Protein AF-A0A7U9RC55-F1 (afdb_monomer)

Secondary structure (DSSP, 8-state):
--HHHHHHHHHHHHHHTT-EEEE---TT-TT--SEEEEETTTEEEEEEE-STTPPPPHHHHHHHHHHHHTT--EEEE-STTHHHHHHHHHHH-

Nearest PDB structures (foldseek):
  4qbo-assembly1_A-2  TM=9.375E-01  e=4.691E-09  Streptococcus phage P9
  4qbn-assembly1_A  TM=9.400E-01  e=8.054E-06  Salmonella phage SETP3
  4qbl-assembly3_D  TM=8.146E-01  e=2.259E-03  Psychrobacter sp. PRwf-1
  4qbl-assembly1_A  TM=7.646E-01  e=1.615E-03  Psychrobacter sp. PRwf-1
  4rid-assembly2_B  TM=9.148E-01  e=1.035E-01  Homo sapiens

Solvent-accessible surface area (backbone atoms only — not comparable to full-atom values): 5189 Å² total; per-residue (Å²): 127,52,38,68,56,42,53,51,49,47,32,51,52,32,40,74,65,70,27,39,48,44,80,47,81,54,93,98,46,80,39,59,44,51,24,40,38,41,39,71,91,84,29,63,36,36,33,32,74,28,35,64,90,53,75,79,53,75,56,30,52,52,41,49,49,54,43,42,74,74,70,44,52,69,47,77,42,37,50,68,83,49,46,62,59,53,52,52,50,50,71,71,108

pLDDT: mean 97.45, std 2.5, range [81.19, 98.75]

Mean predicted aligned error: 2.08 Å

Sequence (93 aa):
MRESEIESRLRAEAKRMGGMAVKFTSPGLDGVPDRIVLLPGRKIAFVELKAPGKKPRPLQVKRMRQLKCLGFPVFVIDGVEQIGGVLDEICAT

Foldseek 3Di:
DALVVLVVLLQVVLVVQVWGWDADDDVPQPLFAGTWRAHPPRQIAGEHTDAAPDDRDPSVVVNQVVCVVVVHHYYYDRDNVCSVVSVVVSVVD

Radius of gyration: 12.38 Å; Cα contacts (8 Å, |Δi|>4): 154; chains: 1; bounding box: 29×32×28 Å

Structure (mmCIF, N/CA/C/O backbone):
data_AF-A0A7U9RC55-F1
#
_entry.id   AF-A0A7U9RC55-F1
#
loop_
_atom_site.group_PDB
_atom_site.id
_atom_site.type_symbol
_atom_site.label_atom_id
_atom_site.label_alt_id
_atom_site.label_comp_id
_atom_site.label_asym_id
_atom_site.label_entity_id
_atom_site.label_seq_id
_atom_site.pdbx_PDB_ins_code
_atom_site.Cartn_x
_atom_site.Cartn_y
_atom_site.Cartn_z
_atom_site.occupancy
_atom_site.B_iso_or_equiv
_atom_site.auth_seq_id
_atom_site.auth_comp_id
_atom_site.auth_asym_id
_atom_site.auth_atom_id
_atom_site.pdbx_PDB_model_num
ATOM 1 N N . MET A 1 1 ? 14.053 14.220 2.995 1.00 83.06 1 MET A N 1
ATOM 2 C CA . MET A 1 1 ? 13.123 13.226 3.554 1.00 83.06 1 MET A CA 1
ATOM 3 C C . MET A 1 1 ? 13.430 11.868 2.956 1.00 83.06 1 MET A C 1
ATOM 5 O O . MET A 1 1 ? 13.641 11.787 1.749 1.00 83.06 1 MET A O 1
ATOM 9 N N . ARG A 1 2 ? 13.543 10.830 3.783 1.00 94.06 2 ARG A N 1
ATOM 10 C CA . ARG A 1 2 ? 13.816 9.455 3.329 1.00 94.06 2 ARG A CA 1
ATOM 11 C C . ARG A 1 2 ? 12.513 8.670 3.181 1.00 94.06 2 ARG A C 1
ATOM 13 O O . ARG A 1 2 ? 11.545 8.947 3.878 1.00 94.06 2 ARG A O 1
ATOM 20 N N . GLU A 1 3 ? 12.522 7.640 2.338 1.00 95.00 3 GLU A N 1
ATOM 21 C CA . GLU A 1 3 ? 11.397 6.699 2.186 1.00 95.00 3 GLU A CA 1
ATOM 22 C C . GLU A 1 3 ? 10.948 6.120 3.545 1.00 95.00 3 GLU A C 1
ATOM 24 O O . GLU A 1 3 ? 9.759 6.072 3.842 1.00 95.00 3 GLU A O 1
ATOM 29 N N . SER A 1 4 ? 11.901 5.814 4.435 1.00 96.00 4 SER A N 1
ATOM 30 C CA . SER A 1 4 ? 11.633 5.320 5.795 1.00 96.00 4 SER A CA 1
ATOM 31 C C . SER A 1 4 ? 10.904 6.321 6.704 1.00 96.00 4 SER A C 1
ATOM 33 O O . SER A 1 4 ? 10.196 5.919 7.626 1.00 96.00 4 SER A O 1
ATOM 35 N N . GLU A 1 5 ? 11.085 7.629 6.490 1.00 97.50 5 GLU A N 1
ATOM 36 C CA . GLU A 1 5 ? 10.376 8.670 7.252 1.00 97.50 5 GLU A CA 1
ATOM 37 C C . GLU A 1 5 ? 8.908 8.737 6.821 1.00 97.50 5 GLU A C 1
ATOM 39 O O . GLU A 1 5 ? 8.018 8.757 7.673 1.00 97.50 5 GLU A O 1
ATOM 44 N N . ILE A 1 6 ? 8.656 8.676 5.508 1.00 98.06 6 ILE A N 1
ATOM 45 C CA . ILE A 1 6 ? 7.310 8.603 4.921 1.00 98.06 6 ILE A CA 1
ATOM 46 C C . ILE A 1 6 ? 6.602 7.332 5.405 1.00 98.06 6 ILE A C 1
ATOM 48 O O . ILE A 1 6 ? 5.471 7.390 5.884 1.00 98.06 6 ILE A O 1
ATOM 52 N N . GLU A 1 7 ? 7.293 6.190 5.376 1.00 98.12 7 GLU A N 1
ATOM 53 C CA . GLU A 1 7 ? 6.787 4.913 5.881 1.00 98.12 7 GLU A CA 1
ATOM 54 C C . GLU A 1 7 ? 6.394 4.983 7.362 1.00 98.12 7 GLU A C 1
ATOM 56 O O . GLU A 1 7 ? 5.338 4.495 7.776 1.00 98.12 7 GLU A O 1
ATOM 61 N N . SER A 1 8 ? 7.252 5.589 8.188 1.00 98.25 8 SER A N 1
ATOM 62 C CA . SER A 1 8 ? 6.979 5.782 9.610 1.00 98.25 8 SER A CA 1
ATOM 63 C C . SER A 1 8 ? 5.734 6.644 9.822 1.00 98.25 8 SER A C 1
ATOM 65 O O . SER A 1 8 ? 4.868 6.289 10.625 1.00 98.25 8 SER A O 1
ATOM 67 N N . ARG A 1 9 ? 5.601 7.729 9.049 1.00 98.44 9 A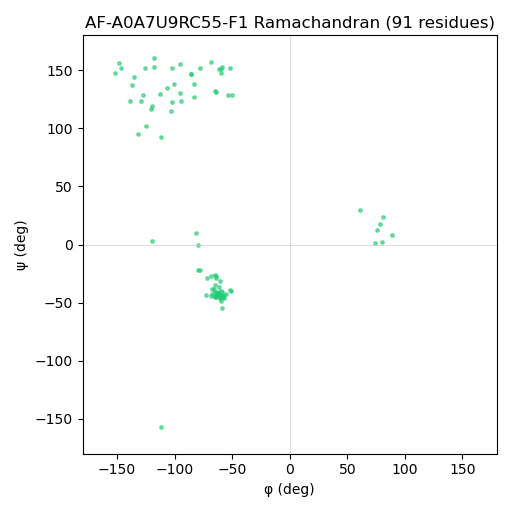RG A N 1
ATOM 68 C CA . ARG A 1 9 ? 4.440 8.619 9.105 1.00 98.44 9 ARG A CA 1
ATOM 69 C C . ARG A 1 9 ? 3.154 7.914 8.677 1.00 98.44 9 ARG A C 1
ATOM 71 O O . ARG A 1 9 ? 2.165 8.020 9.395 1.00 98.44 9 ARG A O 1
ATOM 78 N N . LEU A 1 10 ? 3.175 7.136 7.592 1.00 98.62 10 LEU A N 1
ATOM 79 C CA . LEU A 1 10 ? 2.017 6.359 7.129 1.00 98.62 10 LEU A CA 1
ATOM 80 C C . LEU A 1 10 ? 1.523 5.402 8.219 1.00 98.62 10 LEU A C 1
ATOM 82 O O . LEU A 1 10 ? 0.330 5.343 8.504 1.00 98.62 10 LEU A O 1
ATOM 86 N N . ARG A 1 11 ? 2.443 4.675 8.870 1.00 98.62 11 ARG A N 1
ATOM 87 C CA . ARG A 1 11 ? 2.092 3.782 9.984 1.00 98.62 11 ARG A CA 1
ATOM 88 C C . AR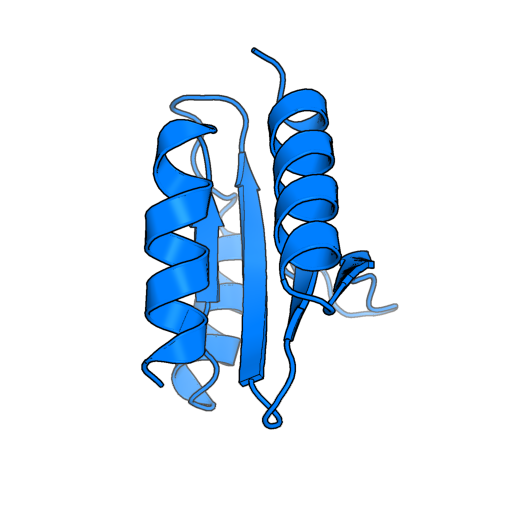G A 1 11 ? 1.453 4.528 11.148 1.00 98.62 11 ARG A C 1
ATOM 90 O O . ARG A 1 11 ? 0.489 4.027 11.722 1.00 98.62 11 ARG A O 1
ATOM 97 N N . ALA A 1 12 ? 2.002 5.686 11.511 1.00 98.62 12 ALA A N 1
ATOM 98 C CA . ALA A 1 12 ? 1.484 6.496 12.605 1.00 98.62 12 ALA A CA 1
ATOM 99 C C . ALA A 1 12 ? 0.068 7.013 12.305 1.00 98.62 12 ALA A C 1
ATOM 101 O O . ALA A 1 12 ? -0.807 6.890 13.158 1.00 98.62 12 ALA A O 1
ATOM 102 N N . GLU A 1 13 ? -0.177 7.515 11.092 1.00 98.50 13 GLU A N 1
ATOM 103 C CA . GLU A 1 13 ? -1.497 8.014 10.689 1.00 98.50 13 GLU A CA 1
ATOM 104 C C . GLU A 1 13 ? -2.532 6.890 10.564 1.00 98.50 13 GLU A C 1
ATOM 106 O O . GLU A 1 13 ? -3.619 7.002 11.129 1.00 98.50 13 GLU A O 1
ATOM 111 N N . ALA A 1 14 ? -2.179 5.756 9.948 1.00 98.44 14 ALA A N 1
ATOM 112 C CA . ALA A 1 14 ? -3.065 4.591 9.903 1.00 98.44 14 ALA A CA 1
ATOM 113 C C . ALA A 1 14 ? -3.434 4.105 11.317 1.00 98.44 14 ALA A C 1
ATOM 115 O O . ALA A 1 14 ? -4.594 3.797 11.588 1.00 98.44 14 ALA A O 1
ATOM 116 N N . LYS A 1 15 ? -2.468 4.098 12.250 1.00 98.56 15 LYS A N 1
ATOM 117 C CA . LYS A 1 15 ? -2.714 3.768 13.663 1.00 98.56 15 LYS A CA 1
ATOM 118 C C . LYS A 1 15 ? -3.624 4.792 14.344 1.00 98.56 15 LYS A C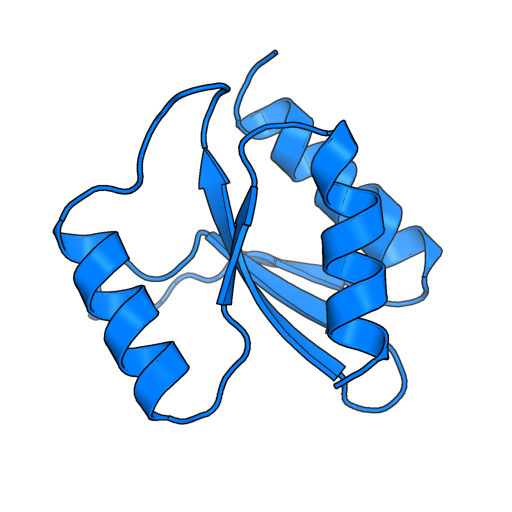 1
ATOM 120 O O . LYS A 1 15 ? -4.501 4.402 15.110 1.00 98.56 15 LYS A O 1
ATOM 125 N N . ARG A 1 16 ? -3.442 6.087 14.069 1.00 98.31 16 ARG A N 1
ATOM 126 C CA . ARG A 1 16 ? -4.298 7.166 14.592 1.00 98.31 16 ARG A CA 1
ATOM 127 C C . ARG A 1 16 ? -5.756 7.004 14.148 1.00 98.31 16 ARG A C 1
ATOM 129 O O . ARG A 1 16 ? -6.652 7.331 14.917 1.00 98.31 16 ARG A O 1
ATOM 136 N N . MET A 1 17 ? -5.992 6.444 12.962 1.00 97.88 17 MET A N 1
ATOM 137 C CA . MET A 1 17 ? -7.325 6.099 12.446 1.00 97.88 17 MET A CA 1
ATOM 138 C C . MET A 1 17 ? -7.876 4.761 12.979 1.00 97.88 17 MET A C 1
ATOM 140 O O . MET A 1 17 ? -8.878 4.258 12.477 1.00 97.88 17 MET A O 1
ATOM 144 N N . GLY A 1 18 ? -7.227 4.151 13.977 1.00 98.06 18 GLY A N 1
ATOM 145 C CA . GLY A 1 18 ? -7.640 2.863 14.545 1.00 98.06 18 GLY A CA 1
ATOM 146 C C . GLY A 1 18 ? -7.305 1.653 13.669 1.00 98.06 18 GLY A C 1
ATOM 147 O O . GLY A 1 18 ? -7.812 0.561 13.914 1.00 98.06 18 GLY A O 1
ATOM 148 N N . GLY A 1 19 ? -6.471 1.837 12.645 1.00 98.25 19 GLY A N 1
ATOM 149 C CA . GLY A 1 19 ? -6.029 0.789 11.736 1.00 98.25 19 GLY A CA 1
ATOM 150 C C . GLY A 1 19 ? -4.549 0.442 11.877 1.00 98.25 19 GLY A C 1
ATOM 151 O O . GLY A 1 19 ? -3.909 0.662 12.908 1.00 98.25 19 GLY A O 1
ATOM 152 N N . MET A 1 20 ? -3.986 -0.124 10.813 1.00 98.31 20 MET A N 1
ATOM 153 C CA . MET A 1 20 ? -2.577 -0.501 10.733 1.00 98.31 20 MET A CA 1
ATOM 154 C C . MET A 1 20 ? -2.065 -0.465 9.293 1.00 98.31 20 MET A C 1
ATOM 156 O O . MET A 1 20 ? -2.788 -0.793 8.360 1.00 98.31 20 MET A O 1
ATOM 160 N N . ALA A 1 21 ? -0.789 -0.121 9.118 1.00 98.62 21 ALA A N 1
ATOM 161 C CA . ALA A 1 21 ? -0.066 -0.293 7.859 1.00 98.62 21 ALA A CA 1
ATOM 162 C C . ALA A 1 21 ? 1.009 -1.374 8.049 1.00 98.62 21 ALA A C 1
ATOM 164 O O . ALA A 1 21 ? 2.118 -1.102 8.525 1.00 98.62 21 ALA A O 1
ATOM 165 N N . VAL A 1 22 ? 0.674 -2.627 7.743 1.00 98.38 22 VAL A N 1
ATOM 166 C CA . VAL A 1 22 ? 1.550 -3.791 7.959 1.00 98.38 22 VAL A CA 1
ATOM 167 C C . VAL A 1 22 ? 2.501 -3.984 6.785 1.00 98.38 22 VAL A C 1
ATOM 169 O O . VAL A 1 22 ? 2.159 -3.669 5.649 1.00 98.38 22 VAL A O 1
ATOM 172 N N . LYS A 1 23 ? 3.716 -4.474 7.054 1.00 98.31 23 LYS A N 1
ATOM 173 C CA . LYS A 1 23 ? 4.686 -4.791 5.999 1.00 98.31 23 LYS A CA 1
ATOM 174 C C . LYS A 1 23 ? 4.152 -5.938 5.149 1.00 98.31 23 LYS A C 1
ATOM 176 O O . LYS A 1 23 ? 3.741 -6.952 5.710 1.00 98.31 23 LYS A O 1
ATOM 181 N N . PHE A 1 24 ? 4.203 -5.791 3.830 1.00 98.25 24 PHE A N 1
ATOM 182 C CA . PHE A 1 24 ? 3.837 -6.857 2.911 1.00 98.25 24 PHE A CA 1
ATOM 183 C C . PHE A 1 24 ? 5.087 -7.499 2.318 1.00 98.25 24 PHE A C 1
ATOM 185 O O . PHE A 1 24 ? 5.859 -6.883 1.592 1.00 98.25 24 PHE A O 1
ATOM 192 N N . THR A 1 25 ? 5.277 -8.767 2.658 1.00 97.31 25 THR A N 1
ATOM 193 C CA . THR A 1 25 ? 6.314 -9.621 2.088 1.00 97.31 25 THR A CA 1
ATOM 194 C C . THR A 1 25 ? 5.627 -10.886 1.598 1.00 97.31 25 THR A C 1
ATOM 196 O O . THR A 1 25 ? 4.895 -11.510 2.363 1.00 97.31 25 THR A O 1
ATOM 199 N N . SER A 1 26 ? 5.867 -11.277 0.347 1.00 96.69 26 SER A N 1
ATOM 200 C CA . SER A 1 26 ? 5.290 -12.488 -0.240 1.00 96.69 26 SER A CA 1
ATOM 201 C C . SER A 1 26 ? 6.403 -13.386 -0.776 1.00 96.69 26 SER A C 1
ATOM 203 O O . SER A 1 26 ? 6.930 -13.113 -1.857 1.00 96.69 26 SER A O 1
ATOM 205 N N . PRO A 1 27 ? 6.780 -14.457 -0.056 1.00 96.44 27 PRO A N 1
ATOM 206 C CA . PRO A 1 27 ? 7.737 -15.433 -0.566 1.00 96.44 27 PRO A CA 1
ATOM 207 C C . PRO A 1 27 ? 7.300 -15.961 -1.941 1.00 96.44 27 PRO A C 1
ATOM 209 O O . PRO A 1 27 ? 6.148 -16.348 -2.120 1.00 96.44 27 PRO A O 1
ATOM 212 N N . GLY A 1 28 ? 8.201 -15.928 -2.926 1.00 95.25 28 GLY A N 1
ATOM 213 C CA . GLY A 1 28 ? 7.920 -16.366 -4.300 1.00 95.25 28 GLY A CA 1
ATOM 214 C C . GLY A 1 28 ? 7.169 -15.358 -5.183 1.00 95.25 28 GLY A C 1
ATOM 215 O O . GLY A 1 28 ? 6.900 -15.664 -6.344 1.00 95.25 28 GLY A O 1
ATOM 216 N N . LEU A 1 29 ? 6.851 -14.155 -4.684 1.00 95.38 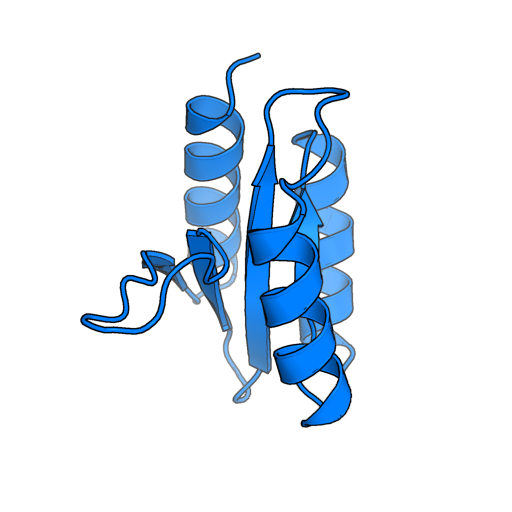29 LEU A N 1
ATOM 217 C CA . LEU A 1 29 ? 6.221 -13.094 -5.473 1.00 95.38 29 LEU A CA 1
ATOM 218 C C . LEU A 1 29 ? 6.936 -11.754 -5.278 1.00 95.38 29 LEU A C 1
ATOM 220 O O . LEU A 1 29 ? 6.629 -10.974 -4.379 1.00 95.38 29 LEU A O 1
ATOM 224 N N . ASP A 1 30 ? 7.858 -11.463 -6.188 1.00 97.19 30 ASP A N 1
ATOM 225 C CA . ASP A 1 30 ? 8.634 -10.227 -6.154 1.00 97.19 30 ASP A CA 1
ATOM 226 C C . ASP A 1 30 ? 7.863 -9.009 -6.676 1.00 97.19 30 ASP A C 1
ATOM 228 O O . ASP A 1 30 ? 7.016 -9.099 -7.579 1.00 97.19 30 ASP A O 1
ATOM 232 N N . GLY A 1 31 ? 8.246 -7.845 -6.146 1.00 97.38 31 GLY A N 1
ATOM 233 C CA . GLY A 1 31 ? 7.720 -6.535 -6.528 1.00 97.38 31 GLY A CA 1
ATOM 234 C C . GLY A 1 31 ? 6.356 -6.212 -5.932 1.00 97.38 31 GLY A C 1
ATOM 235 O O . GLY A 1 31 ? 5.673 -5.343 -6.463 1.00 97.38 31 GLY A O 1
ATOM 236 N N . VAL A 1 32 ? 5.934 -6.915 -4.878 1.00 98.44 32 VAL A N 1
ATOM 237 C CA . VAL A 1 32 ? 4.744 -6.520 -4.119 1.00 98.44 32 VAL A CA 1
ATOM 238 C C . VAL A 1 32 ? 4.913 -5.112 -3.527 1.00 98.44 32 VAL A C 1
ATOM 240 O O . VAL A 1 32 ? 6.049 -4.721 -3.251 1.00 98.44 32 VAL A O 1
ATOM 243 N N . PRO A 1 33 ? 3.815 -4.357 -3.337 1.00 98.56 33 PRO A N 1
ATOM 244 C CA . PRO A 1 33 ? 3.860 -3.079 -2.628 1.00 98.56 33 PRO A CA 1
ATOM 245 C C . PRO A 1 33 ? 4.394 -3.243 -1.203 1.00 98.56 33 PRO A C 1
ATOM 247 O O . PRO A 1 33 ? 4.215 -4.297 -0.596 1.00 98.56 33 PRO A O 1
ATOM 250 N N . ASP A 1 34 ? 5.000 -2.197 -0.649 1.00 98.38 34 ASP A N 1
ATOM 251 C CA . ASP A 1 34 ? 5.682 -2.259 0.649 1.00 98.38 34 ASP A CA 1
ATOM 252 C C . ASP A 1 34 ? 4.743 -2.537 1.834 1.00 98.38 34 ASP A C 1
ATOM 254 O O . ASP A 1 34 ? 5.124 -3.194 2.814 1.00 98.38 34 ASP A O 1
ATOM 258 N N . ARG A 1 35 ? 3.513 -2.009 1.779 1.00 98.62 35 ARG A N 1
ATOM 259 C CA . ARG A 1 35 ? 2.568 -2.022 2.902 1.00 98.62 35 ARG A CA 1
ATOM 260 C C . ARG A 1 35 ? 1.157 -2.424 2.476 1.00 98.62 35 ARG A C 1
ATOM 262 O O . ARG A 1 35 ? 0.674 -2.016 1.423 1.00 98.62 35 ARG A O 1
ATOM 269 N N . ILE A 1 36 ? 0.468 -3.154 3.352 1.00 98.75 36 ILE A N 1
ATOM 270 C CA . ILE A 1 36 ? -0.994 -3.297 3.330 1.00 98.75 36 ILE A CA 1
ATOM 271 C C . ILE A 1 36 ? -1.555 -2.382 4.416 1.00 98.75 36 ILE A C 1
ATOM 273 O O . ILE A 1 36 ? -1.191 -2.506 5.588 1.00 98.75 36 ILE A O 1
ATOM 277 N N . VAL A 1 37 ? -2.432 -1.463 4.027 1.00 98.75 37 VAL A N 1
ATOM 278 C CA . VAL A 1 37 ? -3.172 -0.587 4.935 1.00 98.75 37 VAL A CA 1
ATOM 279 C C . VAL A 1 37 ? -4.526 -1.223 5.221 1.00 98.75 37 VAL A C 1
ATOM 281 O O . VAL A 1 37 ? -5.275 -1.530 4.298 1.00 98.75 37 VAL A O 1
ATOM 284 N N . LEU A 1 38 ? -4.815 -1.432 6.503 1.00 98.56 38 LEU A N 1
ATOM 285 C CA . LEU A 1 38 ? -6.051 -2.002 7.028 1.00 98.56 38 LEU A CA 1
ATOM 286 C C . LEU A 1 38 ? -6.689 -0.968 7.952 1.00 98.56 38 LEU A C 1
ATOM 288 O O . LEU A 1 38 ? -6.094 -0.621 8.974 1.00 98.56 38 LEU A O 1
ATOM 292 N N . LEU A 1 39 ? -7.880 -0.486 7.610 1.00 98.44 39 LEU A N 1
ATOM 293 C CA . LEU A 1 39 ? -8.636 0.469 8.423 1.00 98.44 39 LEU A CA 1
ATOM 294 C C . LEU A 1 39 ? -9.982 -0.141 8.867 1.00 98.44 39 LEU A C 1
ATOM 296 O O . LEU A 1 39 ? -10.454 -1.118 8.267 1.00 98.44 39 LEU A O 1
ATOM 300 N N . PRO A 1 40 ? -10.619 0.406 9.923 1.00 98.12 40 PRO A N 1
ATOM 301 C CA . PRO A 1 40 ? -11.958 -0.006 10.339 1.00 98.12 40 PRO A CA 1
ATOM 302 C C . PRO A 1 40 ? -12.974 0.017 9.188 1.00 98.12 40 PRO A C 1
ATOM 304 O O . PRO A 1 40 ? -12.851 0.789 8.243 1.00 98.12 40 PRO A O 1
ATOM 307 N N . GLY A 1 41 ? -13.996 -0.840 9.263 1.00 97.12 41 GLY A N 1
ATOM 308 C CA . GLY A 1 41 ? -15.008 -0.943 8.202 1.00 97.12 41 GLY A CA 1
ATOM 309 C C . GLY A 1 41 ? -14.585 -1.797 7.002 1.00 97.12 41 GLY A C 1
ATOM 310 O O . GLY A 1 41 ? -15.143 -1.637 5.921 1.00 97.12 41 GLY A O 1
ATOM 311 N N . ARG A 1 42 ? -13.628 -2.721 7.194 1.00 96.56 42 ARG A N 1
ATOM 312 C CA . ARG A 1 42 ? -13.103 -3.637 6.157 1.00 96.56 42 ARG A CA 1
ATOM 313 C C . ARG A 1 42 ? -12.452 -2.910 4.973 1.00 96.56 42 ARG A C 1
ATOM 315 O O . ARG A 1 42 ? -12.452 -3.423 3.858 1.00 96.56 42 ARG A O 1
ATOM 322 N N . LYS A 1 43 ? -11.884 -1.731 5.223 1.00 98.06 43 LYS A N 1
ATOM 323 C CA . LYS A 1 43 ? -11.173 -0.954 4.209 1.00 98.06 43 LYS A C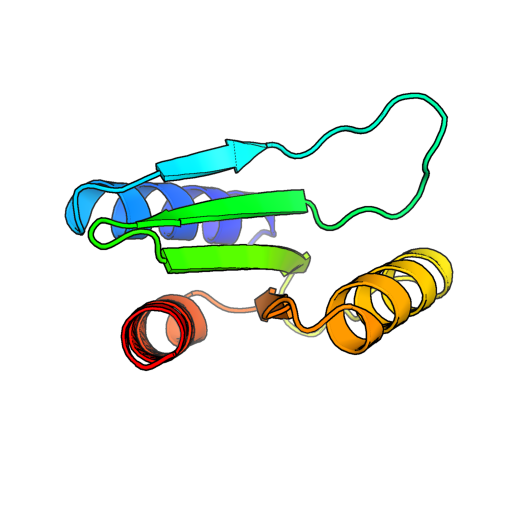A 1
ATOM 324 C C . LYS A 1 43 ? -9.739 -1.465 4.101 1.00 98.06 43 LYS A C 1
ATOM 326 O O . LYS A 1 43 ? -9.040 -1.586 5.112 1.00 98.06 43 LYS A O 1
ATOM 331 N N . ILE A 1 44 ? -9.321 -1.792 2.883 1.00 98.06 44 ILE A N 1
ATOM 332 C CA . ILE A 1 44 ? -8.006 -2.363 2.587 1.00 98.06 44 ILE A CA 1
ATOM 333 C C . ILE A 1 44 ? -7.409 -1.707 1.348 1.00 98.06 44 ILE A C 1
ATOM 335 O O . ILE A 1 44 ? -8.091 -1.526 0.343 1.00 98.06 44 ILE A O 1
ATOM 339 N N . ALA A 1 45 ? -6.117 -1.398 1.405 1.00 98.56 45 ALA A N 1
ATOM 340 C CA . ALA A 1 45 ? -5.365 -0.935 0.248 1.00 98.56 45 ALA A CA 1
ATOM 341 C C . ALA A 1 45 ? -3.905 -1.372 0.303 1.00 98.56 45 ALA A C 1
ATOM 343 O O . ALA A 1 45 ? -3.344 -1.607 1.375 1.00 98.56 45 ALA A O 1
ATOM 344 N N . PHE A 1 46 ? -3.274 -1.434 -0.864 1.00 98.75 46 PHE A N 1
ATOM 345 C CA . PHE A 1 46 ? -1.840 -1.659 -0.984 1.00 98.75 46 PHE A CA 1
ATOM 346 C C . PHE A 1 46 ? -1.121 -0.337 -1.246 1.00 98.75 46 PHE A C 1
ATOM 348 O O . PHE A 1 46 ? -1.571 0.478 -2.051 1.00 98.75 46 PHE A O 1
ATOM 355 N N . VAL A 1 47 ? 0.016 -0.125 -0.593 1.00 98.69 47 VAL A N 1
ATOM 356 C CA . VAL A 1 47 ? 0.786 1.115 -0.709 1.00 98.69 47 VAL A CA 1
ATOM 357 C C . VAL A 1 47 ? 2.238 0.790 -1.024 1.00 98.69 47 VAL A C 1
ATOM 359 O O . VAL A 1 47 ? 2.893 0.052 -0.290 1.00 98.69 47 VAL A O 1
ATOM 362 N N . GLU A 1 48 ? 2.724 1.351 -2.125 1.00 98.69 48 GLU A N 1
ATOM 363 C CA . GLU A 1 48 ? 4.139 1.409 -2.488 1.00 98.69 48 GLU A CA 1
ATOM 364 C C . GLU A 1 48 ? 4.703 2.760 -2.033 1.00 98.69 48 GLU A C 1
ATOM 366 O O . GLU A 1 48 ? 4.129 3.813 -2.313 1.00 98.69 48 GLU A O 1
ATOM 371 N N . LEU A 1 49 ? 5.830 2.738 -1.335 1.00 98.44 49 LEU A N 1
ATOM 372 C CA . LEU A 1 49 ? 6.495 3.904 -0.778 1.00 98.44 49 LEU A CA 1
ATOM 373 C C . LEU A 1 49 ? 7.742 4.221 -1.589 1.00 98.44 49 LEU A C 1
ATOM 375 O O . LEU A 1 49 ? 8.553 3.351 -1.909 1.00 98.44 49 LEU A O 1
ATOM 379 N N . LYS A 1 50 ? 7.930 5.498 -1.908 1.00 98.19 50 LYS A N 1
ATOM 380 C CA . LYS A 1 50 ? 9.123 5.979 -2.595 1.00 98.19 50 LYS A CA 1
ATOM 381 C C . LYS A 1 50 ? 9.770 7.116 -1.817 1.00 98.19 50 LYS A C 1
ATOM 383 O O . LYS A 1 50 ? 9.110 7.874 -1.117 1.00 98.19 50 LYS A O 1
ATOM 388 N N . ALA A 1 51 ? 11.084 7.269 -1.956 1.00 97.00 51 ALA A N 1
ATOM 389 C CA . ALA A 1 51 ? 11.705 8.554 -1.651 1.00 97.00 51 ALA A CA 1
ATOM 390 C C . ALA A 1 51 ? 11.128 9.646 -2.584 1.00 97.00 51 ALA A C 1
ATOM 392 O O . ALA A 1 51 ? 10.800 9.322 -3.730 1.00 97.00 51 ALA A O 1
ATOM 393 N N . PRO A 1 52 ? 11.066 10.919 -2.150 1.00 97.19 52 PRO A N 1
ATOM 394 C CA . PRO A 1 52 ? 10.458 11.992 -2.937 1.00 97.19 52 PRO A CA 1
ATOM 395 C C . PRO A 1 52 ? 10.954 12.063 -4.384 1.00 97.19 52 PRO A C 1
ATOM 397 O O . PRO A 1 52 ? 12.164 12.055 -4.641 1.00 97.19 52 PRO A O 1
ATOM 400 N N . GLY A 1 53 ? 10.016 12.099 -5.336 1.00 95.38 53 GLY A N 1
ATOM 401 C CA . GLY A 1 53 ? 10.278 12.166 -6.774 1.00 95.38 53 GLY A CA 1
ATOM 402 C C . GLY A 1 53 ? 10.780 10.862 -7.407 1.00 95.38 53 GLY A C 1
ATOM 403 O O . GLY A 1 53 ? 11.074 10.830 -8.607 1.00 95.38 53 GLY A O 1
ATOM 404 N N . LYS A 1 54 ? 10.917 9.769 -6.642 1.00 97.38 54 LYS A N 1
ATOM 405 C CA . LYS A 1 54 ? 11.297 8.458 -7.186 1.00 97.38 54 LYS A CA 1
ATOM 406 C C . LYS A 1 54 ? 10.066 7.703 -7.675 1.00 97.38 54 LYS A C 1
ATOM 408 O O . LYS A 1 54 ? 8.988 7.780 -7.105 1.00 97.38 54 LYS A O 1
ATOM 413 N N . LYS A 1 55 ? 10.256 6.921 -8.737 1.00 96.50 55 LYS A N 1
ATOM 414 C CA . LYS A 1 55 ? 9.202 6.102 -9.348 1.00 96.50 55 LYS A CA 1
ATOM 415 C C . LYS A 1 55 ? 9.345 4.628 -8.947 1.00 96.50 55 LYS A C 1
ATOM 417 O O . LYS A 1 55 ? 10.474 4.182 -8.712 1.00 96.50 55 LYS A O 1
ATOM 422 N N . PRO A 1 56 ? 8.245 3.855 -8.906 1.00 97.81 56 PRO A N 1
ATOM 423 C CA . PRO A 1 56 ? 8.312 2.407 -8.727 1.00 97.81 56 PRO A CA 1
ATOM 424 C C . PRO A 1 56 ? 9.105 1.731 -9.849 1.00 97.81 56 PRO A C 1
ATOM 426 O O . PRO A 1 56 ? 9.078 2.162 -11.005 1.00 97.81 56 PRO A O 1
ATOM 429 N N . ARG A 1 57 ? 9.799 0.639 -9.520 1.00 98.06 57 ARG A N 1
ATOM 430 C CA . ARG A 1 57 ? 10.539 -0.165 -10.504 1.00 98.06 57 ARG A CA 1
ATOM 431 C C . ARG A 1 57 ? 9.567 -0.888 -11.447 1.00 98.06 57 ARG A C 1
ATOM 433 O O . ARG A 1 57 ? 8.439 -1.176 -11.041 1.00 98.06 57 ARG A O 1
ATOM 440 N N . PRO A 1 58 ? 9.992 -1.290 -12.660 1.00 98.38 58 PRO A N 1
ATOM 441 C CA . PRO A 1 58 ? 9.113 -1.965 -13.622 1.00 98.38 58 PRO A CA 1
ATOM 442 C C . PRO A 1 58 ? 8.346 -3.169 -13.052 1.00 98.38 58 PRO A C 1
ATOM 444 O O . PRO A 1 58 ? 7.158 -3.337 -13.328 1.00 98.38 58 PRO A O 1
ATOM 447 N N . LEU A 1 59 ? 8.991 -3.982 -12.207 1.00 98.06 59 LEU A N 1
ATOM 448 C CA . LEU A 1 59 ? 8.343 -5.134 -11.578 1.00 98.06 59 LEU A CA 1
ATOM 449 C C . LEU A 1 59 ? 7.255 -4.728 -10.571 1.00 98.06 59 LEU A C 1
ATOM 451 O O . LEU A 1 59 ? 6.191 -5.342 -10.556 1.00 98.06 59 LEU A O 1
ATOM 455 N N . GLN A 1 60 ? 7.478 -3.664 -9.796 1.00 98.38 60 GLN A N 1
ATOM 456 C CA . GLN A 1 60 ? 6.469 -3.116 -8.884 1.00 98.38 60 GLN A CA 1
ATOM 457 C C . GLN A 1 60 ? 5.276 -2.577 -9.664 1.00 98.38 60 GLN A C 1
ATOM 459 O O . GLN A 1 60 ? 4.141 -2.941 -9.375 1.00 9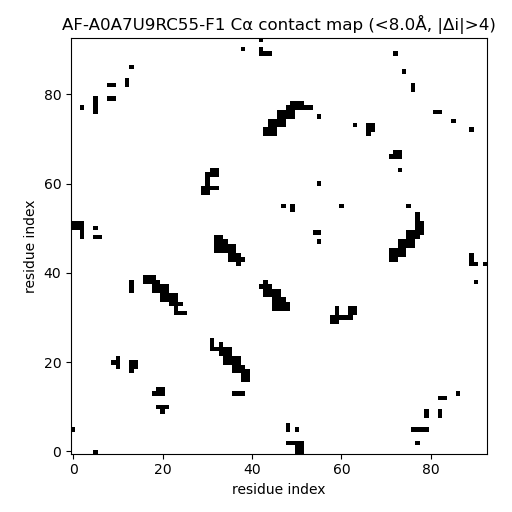8.38 60 GLN A O 1
ATOM 464 N N . VAL A 1 61 ? 5.521 -1.829 -10.745 1.00 98.56 61 VAL A N 1
ATOM 465 C CA . VAL A 1 61 ? 4.454 -1.367 -11.647 1.00 98.56 61 VAL A CA 1
ATOM 466 C C . VAL A 1 61 ? 3.631 -2.545 -12.177 1.00 98.56 61 VAL A C 1
ATOM 468 O O . VAL A 1 61 ? 2.401 -2.475 -12.192 1.00 98.56 61 VAL A O 1
ATOM 471 N N . LYS A 1 62 ? 4.277 -3.651 -12.573 1.00 98.38 62 LYS A N 1
ATOM 472 C CA . LYS A 1 62 ? 3.581 -4.873 -13.004 1.00 98.38 62 LYS A CA 1
ATOM 473 C C . LYS A 1 62 ? 2.683 -5.437 -11.898 1.00 98.38 62 LYS A C 1
ATOM 475 O O . LYS A 1 62 ? 1.521 -5.725 -12.176 1.00 98.38 62 LYS A O 1
ATOM 480 N N . ARG A 1 63 ? 3.175 -5.579 -10.662 1.00 98.50 63 ARG A N 1
ATOM 481 C CA . ARG A 1 63 ? 2.378 -6.122 -9.543 1.00 98.50 63 ARG A CA 1
ATOM 482 C C . ARG A 1 63 ? 1.244 -5.203 -9.128 1.00 98.50 63 ARG A C 1
ATOM 484 O O . ARG A 1 63 ? 0.122 -5.666 -8.963 1.00 98.50 63 ARG A O 1
ATOM 491 N N . MET A 1 64 ? 1.504 -3.904 -9.051 1.00 98.62 64 MET A N 1
ATOM 492 C CA . MET A 1 64 ? 0.475 -2.906 -8.786 1.00 98.62 64 MET A CA 1
ATOM 493 C C . MET A 1 64 ? -0.645 -2.970 -9.826 1.00 98.62 64 MET A C 1
ATOM 495 O O . MET A 1 64 ? -1.813 -2.945 -9.457 1.00 98.62 64 MET A O 1
ATOM 499 N N . ARG A 1 65 ? -0.314 -3.101 -11.120 1.00 98.56 65 ARG A N 1
ATOM 500 C CA . ARG A 1 65 ? -1.323 -3.290 -12.176 1.00 98.56 65 ARG A CA 1
ATOM 501 C C . ARG A 1 65 ? -2.146 -4.555 -11.951 1.00 98.56 65 ARG A C 1
ATOM 503 O O . ARG A 1 65 ? -3.360 -4.485 -12.050 1.00 98.56 65 ARG A O 1
ATOM 510 N N . GLN A 1 66 ? -1.514 -5.677 -11.607 1.00 98.50 66 GLN A N 1
ATOM 511 C CA . GLN A 1 66 ? -2.236 -6.921 -11.319 1.00 98.50 66 GLN A CA 1
ATOM 512 C C . GLN A 1 66 ? -3.207 -6.768 -10.143 1.00 98.50 66 GLN A C 1
ATOM 514 O O . GLN A 1 66 ? -4.361 -7.162 -10.264 1.00 98.50 66 GLN A O 1
ATOM 519 N N . LEU A 1 67 ? -2.773 -6.149 -9.041 1.00 98.38 67 LEU A N 1
ATOM 520 C CA . LEU A 1 67 ? -3.628 -5.878 -7.881 1.00 98.38 67 LEU A CA 1
ATOM 521 C C . LEU A 1 67 ? -4.797 -4.946 -8.236 1.00 98.38 67 LEU A C 1
ATOM 523 O O . LEU A 1 67 ? -5.935 -5.237 -7.877 1.00 98.38 67 LEU A O 1
ATOM 527 N N . LYS A 1 68 ? -4.543 -3.884 -9.015 1.00 98.25 68 LYS A N 1
ATOM 528 C CA . LYS A 1 68 ? -5.596 -2.989 -9.522 1.00 98.25 68 LYS A CA 1
ATOM 529 C C . LYS A 1 68 ? -6.592 -3.721 -10.426 1.00 98.25 68 LYS A C 1
ATOM 531 O O . LYS A 1 68 ? -7.790 -3.508 -10.295 1.00 98.25 68 LYS A O 1
ATOM 536 N N . CYS A 1 69 ? -6.128 -4.609 -11.308 1.00 98.38 69 CYS A N 1
ATOM 537 C CA . CYS A 1 69 ? -7.001 -5.426 -12.160 1.00 98.38 69 CYS A CA 1
ATOM 538 C C . CYS A 1 69 ? -7.890 -6.391 -11.360 1.00 98.38 69 CYS A C 1
ATOM 540 O O . CYS A 1 69 ? -8.971 -6.729 -11.826 1.00 98.38 69 CYS A O 1
ATOM 542 N N . LEU A 1 70 ? -7.457 -6.815 -10.169 1.00 98.06 70 LEU A N 1
ATOM 543 C CA . LEU A 1 70 ? -8.275 -7.602 -9.238 1.00 98.06 70 LEU A CA 1
ATOM 544 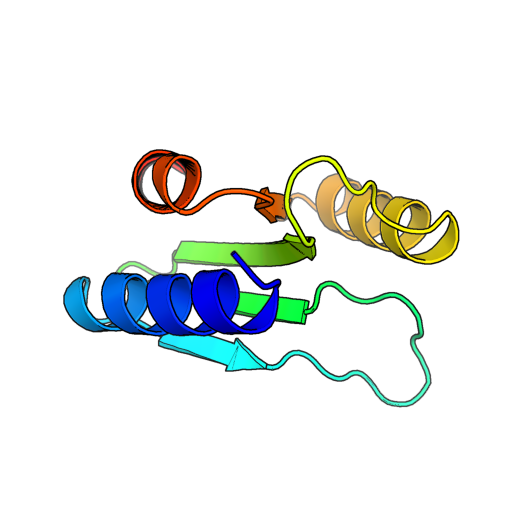C C . LEU A 1 70 ? -9.271 -6.743 -8.435 1.00 98.06 70 LEU A C 1
ATOM 546 O O . LEU A 1 70 ? -10.016 -7.283 -7.624 1.00 98.06 70 LEU A O 1
ATOM 550 N N . GLY A 1 71 ? -9.288 -5.423 -8.645 1.00 97.19 71 GLY A N 1
ATOM 551 C CA . GLY A 1 71 ? -10.187 -4.491 -7.964 1.00 97.19 71 GLY A CA 1
ATOM 552 C C . GLY A 1 71 ? -9.655 -3.942 -6.641 1.00 97.19 71 GLY A C 1
ATOM 553 O O . GLY A 1 71 ? -10.394 -3.264 -5.934 1.00 97.19 71 GLY A O 1
ATOM 554 N N . PHE A 1 72 ? -8.391 -4.197 -6.285 1.00 98.06 72 PHE A N 1
ATOM 555 C CA . PHE A 1 72 ? -7.822 -3.650 -5.054 1.00 98.06 72 PHE A CA 1
ATOM 556 C C . PHE A 1 72 ? -7.323 -2.209 -5.243 1.00 98.06 72 PHE A C 1
ATOM 558 O O . PHE A 1 72 ? -6.640 -1.925 -6.236 1.00 98.06 72 PHE A O 1
ATOM 565 N N . PRO A 1 73 ? -7.563 -1.308 -4.271 1.00 98.00 73 PRO A N 1
ATOM 566 C CA . PRO A 1 73 ? -6.938 0.008 -4.251 1.00 98.00 73 PRO A CA 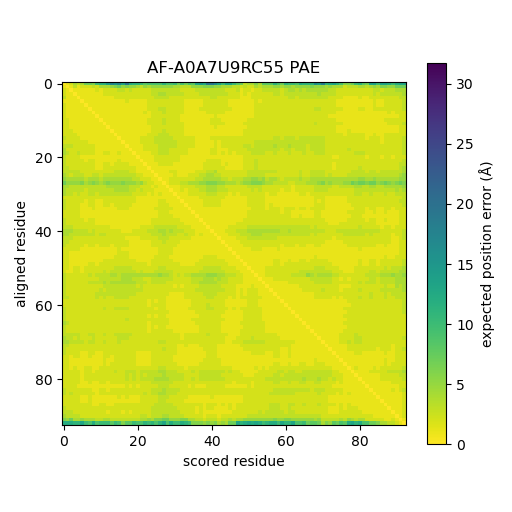1
ATOM 567 C C . PRO A 1 73 ? -5.419 -0.117 -4.093 1.00 98.00 73 PRO A C 1
ATOM 569 O O . PRO A 1 73 ? -4.925 -0.842 -3.222 1.00 98.00 73 PRO A O 1
ATOM 572 N N . VAL A 1 74 ? -4.668 0.593 -4.939 1.00 98.50 74 VAL A N 1
ATOM 573 C CA . VAL A 1 74 ? -3.201 0.612 -4.879 1.00 98.50 74 VAL A CA 1
ATOM 574 C C . VAL A 1 74 ? -2.664 2.018 -5.105 1.00 98.50 74 VAL A C 1
ATOM 576 O O . VAL A 1 74 ? -2.872 2.603 -6.177 1.00 98.50 74 VAL A O 1
ATOM 579 N N . PHE A 1 75 ? -1.891 2.500 -4.138 1.00 98.44 75 PHE A N 1
ATOM 580 C CA . PHE A 1 75 ? -1.352 3.856 -4.096 1.00 98.44 75 PHE A CA 1
ATOM 581 C C . PHE A 1 75 ? 0.175 3.861 -4.135 1.00 98.44 75 PHE A C 1
ATOM 583 O O . PHE A 1 75 ? 0.826 2.906 -3.707 1.00 98.44 75 PHE A O 1
ATOM 590 N N . VAL A 1 76 ? 0.737 4.951 -4.654 1.00 98.44 76 VAL A N 1
ATOM 591 C CA . VAL A 1 76 ? 2.157 5.285 -4.505 1.00 98.44 76 VAL A CA 1
ATOM 592 C C . VAL A 1 76 ? 2.226 6.527 -3.641 1.00 98.44 76 VAL A C 1
ATOM 594 O O . VAL A 1 76 ? 1.534 7.495 -3.944 1.00 98.44 76 VAL A O 1
ATOM 597 N N . ILE A 1 77 ? 3.046 6.491 -2.596 1.00 98.50 77 ILE A N 1
ATOM 598 C CA . ILE A 1 77 ? 3.301 7.646 -1.739 1.00 98.50 77 ILE A CA 1
ATOM 599 C C . ILE A 1 77 ? 4.788 7.972 -1.807 1.00 98.50 77 ILE A C 1
ATOM 601 O O . ILE A 1 77 ? 5.625 7.148 -1.435 1.00 98.50 77 ILE A O 1
ATOM 605 N N . ASP A 1 78 ? 5.113 9.176 -2.263 1.00 98.00 78 ASP A N 1
ATOM 606 C CA . ASP A 1 78 ? 6.474 9.714 -2.283 1.00 98.00 78 ASP A CA 1
ATOM 607 C C . ASP A 1 78 ? 6.640 10.998 -1.453 1.00 98.00 78 ASP A C 1
ATOM 609 O O . ASP A 1 78 ? 7.747 11.524 -1.346 1.00 98.00 78 ASP A O 1
ATOM 613 N N . GLY A 1 79 ? 5.577 11.442 -0.777 1.00 97.75 79 GLY A N 1
ATOM 614 C CA . GLY A 1 79 ? 5.599 12.568 0.155 1.00 97.75 79 GLY A CA 1
ATOM 615 C C . GLY A 1 79 ? 4.627 12.397 1.325 1.00 97.75 79 GLY A C 1
ATOM 616 O O . GLY A 1 79 ? 3.608 11.713 1.228 1.00 97.75 79 GLY A O 1
ATOM 617 N N . VAL A 1 80 ? 4.939 13.006 2.471 1.00 97.06 80 VAL A N 1
ATOM 618 C CA . VAL A 1 80 ? 4.096 12.911 3.682 1.00 97.06 80 VAL A CA 1
ATOM 619 C C . VAL A 1 80 ? 2.760 13.632 3.530 1.00 97.06 80 VAL A C 1
ATOM 621 O O . VAL A 1 80 ? 1.778 13.250 4.161 1.00 97.06 80 VAL A O 1
ATOM 624 N N . GLU A 1 81 ? 2.716 14.653 2.685 1.00 97.12 81 GLU A N 1
ATOM 625 C CA . GLU A 1 81 ? 1.536 15.443 2.353 1.00 97.12 81 GLU A CA 1
ATOM 626 C C . GLU A 1 81 ? 0.458 14.623 1.633 1.00 97.12 81 GLU A C 1
ATOM 628 O O . GLU A 1 81 ? -0.726 14.918 1.764 1.00 97.12 81 GLU A O 1
ATOM 633 N N . GLN A 1 82 ? 0.846 13.549 0.939 1.00 98.00 82 GLN A N 1
ATOM 634 C CA . GLN A 1 82 ? -0.079 12.658 0.233 1.00 98.00 82 GLN A CA 1
ATOM 635 C C . GLN A 1 82 ? -0.793 11.683 1.177 1.00 98.00 82 GLN A C 1
ATOM 637 O O . GLN A 1 82 ? -1.858 11.172 0.839 1.00 98.00 82 GLN A O 1
ATOM 642 N N . ILE A 1 83 ? -0.222 11.414 2.359 1.00 98.06 83 ILE A N 1
ATOM 643 C CA . ILE A 1 83 ? -0.707 10.366 3.270 1.00 98.06 83 ILE A CA 1
ATOM 644 C C . ILE A 1 83 ? -2.159 10.615 3.675 1.00 98.06 83 ILE A C 1
ATOM 646 O O . ILE A 1 83 ? -2.949 9.677 3.657 1.00 98.06 83 ILE A O 1
ATOM 650 N N . GLY A 1 84 ? -2.513 11.858 4.018 1.00 97.69 84 GLY A N 1
ATOM 651 C CA . GLY A 1 84 ? -3.881 12.204 4.411 1.00 97.69 84 GLY A CA 1
ATOM 652 C C . GLY A 1 84 ? -4.883 11.886 3.303 1.00 97.69 84 GLY A C 1
ATOM 653 O O . GLY A 1 84 ? -5.779 11.077 3.509 1.00 97.69 84 GLY A O 1
ATOM 654 N N . GLY A 1 85 ? -4.649 12.427 2.102 1.00 97.94 85 GLY A N 1
ATOM 655 C CA . GLY A 1 85 ? -5.528 12.206 0.952 1.00 97.94 85 GLY A CA 1
ATOM 656 C C . GLY A 1 85 ? -5.666 10.731 0.570 1.00 97.94 85 GLY A C 1
ATOM 657 O O . GLY A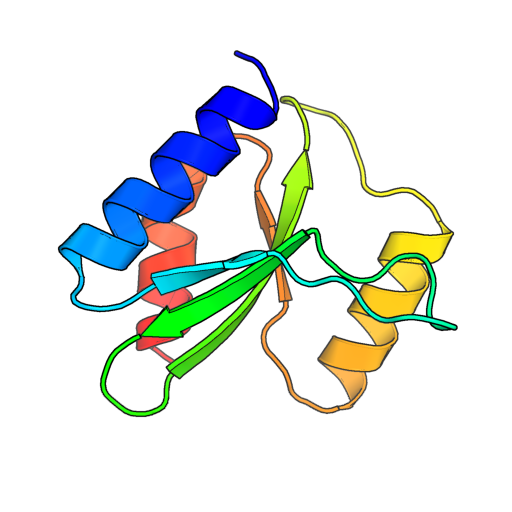 1 85 ? -6.772 10.276 0.300 1.00 97.94 85 GLY A O 1
ATOM 658 N N . VAL A 1 86 ? -4.575 9.957 0.620 1.00 98.12 86 VAL A N 1
ATOM 659 C CA . VAL A 1 86 ? -4.629 8.509 0.359 1.00 98.12 86 VAL A CA 1
ATOM 660 C C . VAL A 1 86 ? -5.460 7.779 1.414 1.00 98.12 86 VAL A C 1
ATOM 662 O O . VAL A 1 86 ? -6.260 6.917 1.064 1.00 98.12 86 VAL A O 1
ATOM 665 N N . LEU A 1 87 ? -5.292 8.090 2.701 1.00 98.12 87 LEU A N 1
ATOM 666 C CA . LEU A 1 87 ? -6.072 7.446 3.762 1.00 98.12 87 LEU A CA 1
ATOM 667 C C . LEU A 1 87 ? -7.563 7.800 3.673 1.00 98.12 87 LEU A C 1
ATOM 669 O O . LEU A 1 87 ? -8.402 6.918 3.862 1.00 98.12 87 LEU A O 1
ATOM 673 N N . ASP A 1 88 ? -7.885 9.044 3.327 1.00 97.62 88 ASP A N 1
ATOM 674 C CA . ASP A 1 88 ? -9.261 9.485 3.097 1.00 97.62 88 ASP A CA 1
ATOM 675 C C . ASP A 1 88 ? -9.886 8.755 1.896 1.00 97.62 88 ASP A C 1
ATOM 677 O O . ASP A 1 88 ? -11.018 8.275 1.981 1.00 97.62 88 ASP A O 1
ATOM 681 N N . GLU A 1 89 ? -9.132 8.582 0.805 1.00 97.12 89 GLU A N 1
ATOM 682 C CA . GLU A 1 89 ? -9.578 7.826 -0.371 1.00 97.12 89 GLU A CA 1
ATOM 683 C C . GLU A 1 89 ? -9.847 6.351 -0.032 1.00 97.12 89 GLU A C 1
ATOM 685 O O . GLU A 1 89 ? -10.873 5.807 -0.435 1.00 97.12 89 GLU A O 1
ATOM 690 N N . ILE A 1 90 ? -8.997 5.716 0.785 1.00 96.44 90 ILE A N 1
ATOM 691 C CA . ILE A 1 90 ? -9.209 4.335 1.265 1.00 96.44 90 ILE A CA 1
ATOM 692 C C . ILE A 1 90 ? -10.497 4.221 2.090 1.00 96.44 90 ILE A C 1
ATOM 694 O O . ILE A 1 90 ? -11.189 3.204 2.044 1.00 96.44 90 ILE A O 1
ATOM 698 N N . CYS A 1 91 ? -10.831 5.242 2.876 1.00 95.75 91 CYS A N 1
ATOM 699 C CA . CYS A 1 91 ? -12.075 5.264 3.640 1.00 95.75 91 CYS A CA 1
ATOM 700 C C . CYS A 1 91 ? -13.316 5.465 2.755 1.00 95.75 91 CYS A C 1
ATOM 702 O O . CYS A 1 91 ? -14.389 4.968 3.111 1.00 95.75 91 CYS A O 1
ATOM 704 N N . ALA A 1 92 ? -13.170 6.157 1.623 1.00 93.56 92 ALA A N 1
ATOM 705 C CA . ALA A 1 92 ? -14.255 6.468 0.697 1.00 93.56 92 ALA A CA 1
ATOM 706 C C . ALA A 1 92 ? -14.647 5.309 -0.241 1.00 93.56 92 ALA A C 1
ATOM 708 O O . ALA A 1 92 ? -15.778 5.305 -0.725 1.00 93.56 92 ALA A O 1
ATOM 709 N N . THR A 1 93 ? -13.759 4.334 -0.484 1.00 81.19 93 THR A N 1
ATOM 710 C CA . THR A 1 93 ? -14.056 3.106 -1.260 1.00 81.19 93 THR A CA 1
ATOM 711 C C . THR A 1 93 ? -14.907 2.136 -0.465 1.00 81.19 93 THR A C 1
ATOM 713 O O . THR A 1 93 ? -16.013 1.746 -0.881 1.00 81.19 93 THR A O 1
#